Protein AF-A0A930YB26-F1 (afdb_monomer)

InterPro domains:
  IPR007313 FxsA cytoplasmic membrane protein [NF008528] (13-119)
  IPR007313 FxsA cytoplasmic membrane protein [PF04186] (13-119)
  IPR007313 FxsA cytoplasmic membrane protein [PTHR35335] (10-129)

Mean predicted aligned error: 15.1 Å

Organism: NCBI:txid2784339

Structure (mmCIF, N/CA/C/O backbone):
data_AF-A0A930YB26-F1
#
_entry.id   AF-A0A930YB26-F1
#
loop_
_atom_site.group_PDB
_atom_site.id
_atom_site.type_symbol
_atom_site.label_atom_id
_atom_site.label_alt_id
_atom_site.label_comp_id
_atom_site.label_asym_id
_atom_site.label_entity_id
_atom_site.label_seq_id
_atom_site.pdbx_PDB_ins_code
_atom_site.Cartn_x
_atom_site.Cartn_y
_atom_site.Cartn_z
_atom_site.occupancy
_atom_site.B_iso_or_equiv
_atom_site.auth_seq_id
_atom_site.auth_comp_id
_atom_site.auth_asym_id
_atom_site.auth_atom_id
_atom_site.pdbx_PDB_model_num
ATOM 1 N N . MET A 1 1 ? -3.815 25.739 -16.061 1.00 52.41 1 MET A N 1
ATOM 2 C CA . MET A 1 1 ? -3.212 25.598 -14.710 1.00 52.41 1 MET A CA 1
ATOM 3 C C . MET A 1 1 ? -4.143 24.973 -13.651 1.00 52.41 1 MET A C 1
ATOM 5 O O . MET A 1 1 ? -3.649 24.678 -12.570 1.00 52.41 1 MET A O 1
ATOM 9 N N . SER A 1 2 ? -5.433 24.682 -13.914 1.00 61.16 2 SER A N 1
ATOM 10 C CA . SER A 1 2 ? -6.333 24.125 -12.876 1.00 61.16 2 SER A CA 1
ATOM 11 C C . SER A 1 2 ? -6.177 22.615 -12.626 1.00 61.16 2 SER A C 1
ATOM 13 O O . SER A 1 2 ? -6.268 22.177 -11.484 1.00 61.16 2 SER A O 1
ATOM 15 N N . ARG A 1 3 ? -5.820 21.816 -13.646 1.00 67.56 3 ARG A N 1
ATOM 16 C CA . ARG A 1 3 ? -5.706 20.346 -13.514 1.00 67.56 3 ARG A CA 1
ATOM 17 C C . ARG A 1 3 ? -4.700 19.898 -12.442 1.00 67.56 3 ARG A C 1
ATOM 19 O O . ARG A 1 3 ? -4.957 18.935 -11.736 1.00 67.56 3 ARG A O 1
ATOM 26 N N . ARG A 1 4 ? -3.581 20.619 -12.270 1.00 74.62 4 ARG A N 1
ATOM 27 C CA . ARG A 1 4 ? -2.579 20.321 -11.224 1.00 74.62 4 ARG A CA 1
ATOM 28 C C . ARG A 1 4 ? -3.061 20.694 -9.818 1.00 74.62 4 ARG A C 1
ATOM 30 O O . ARG A 1 4 ? -2.760 19.975 -8.873 1.00 74.62 4 ARG A O 1
ATOM 37 N N . ARG A 1 5 ? -3.835 21.778 -9.689 1.00 78.31 5 ARG A N 1
ATOM 38 C CA . ARG A 1 5 ? -4.415 22.217 -8.409 1.00 78.31 5 ARG A CA 1
ATOM 39 C C . ARG A 1 5 ? -5.483 21.243 -7.919 1.00 78.31 5 ARG A C 1
ATOM 41 O O . ARG A 1 5 ? -5.493 20.903 -6.744 1.00 78.31 5 ARG A O 1
ATOM 48 N N . HIS A 1 6 ? -6.321 20.738 -8.823 1.00 80.38 6 HIS A N 1
ATOM 49 C CA . HIS A 1 6 ? -7.327 19.735 -8.472 1.00 80.38 6 HIS A CA 1
ATOM 50 C C . HIS A 1 6 ? -6.692 18.410 -8.054 1.00 80.38 6 HIS A C 1
ATOM 52 O O . HIS A 1 6 ? -7.120 17.842 -7.063 1.00 80.38 6 HIS A O 1
ATOM 58 N N . VAL A 1 7 ? -5.628 17.957 -8.728 1.00 86.31 7 VAL A N 1
ATOM 59 C CA . VAL A 1 7 ? -4.906 16.742 -8.309 1.00 86.31 7 VAL A CA 1
ATOM 60 C C . VAL A 1 7 ? -4.324 16.893 -6.901 1.00 86.31 7 VAL A C 1
ATOM 62 O O . VAL A 1 7 ? -4.493 15.993 -6.089 1.00 86.31 7 VAL A O 1
ATOM 65 N N . GLY A 1 8 ? -3.697 18.031 -6.583 1.00 86.88 8 GLY A N 1
ATOM 66 C CA . GLY A 1 8 ? -3.186 18.283 -5.229 1.00 86.88 8 GLY A CA 1
ATOM 67 C C . GLY A 1 8 ? -4.289 18.285 -4.166 1.00 86.88 8 GLY A C 1
ATOM 68 O O . GLY A 1 8 ? -4.137 17.649 -3.129 1.00 86.88 8 GLY A O 1
ATOM 69 N N . LEU A 1 9 ? -5.424 18.931 -4.452 1.00 89.31 9 LEU A N 1
ATOM 70 C CA . LEU A 1 9 ? -6.587 18.939 -3.558 1.00 89.31 9 LEU A CA 1
ATOM 71 C C . LEU A 1 9 ? -7.196 17.546 -3.372 1.00 89.31 9 LEU A C 1
ATOM 73 O O . LEU A 1 9 ? -7.554 17.190 -2.257 1.00 89.31 9 LEU A O 1
ATOM 77 N N . ILE A 1 10 ? -7.279 16.746 -4.437 1.00 89.06 10 ILE A N 1
ATOM 78 C CA . ILE A 1 10 ? -7.776 15.367 -4.371 1.00 89.06 10 ILE A CA 1
ATOM 79 C C . ILE A 1 10 ? -6.858 14.508 -3.498 1.00 89.06 10 ILE A C 1
ATOM 81 O O . ILE A 1 10 ? -7.350 13.776 -2.648 1.00 89.06 10 ILE A O 1
ATOM 85 N N . LEU A 1 11 ? -5.536 14.612 -3.670 1.00 87.12 11 LEU A N 1
ATOM 86 C CA . LEU A 1 11 ? -4.576 13.869 -2.847 1.00 87.12 11 LEU A CA 1
ATOM 87 C C . LEU A 1 11 ? -4.651 14.282 -1.372 1.00 87.12 11 LEU A C 1
ATOM 89 O O . LEU A 1 11 ? -4.653 13.416 -0.503 1.00 87.12 11 LEU A O 1
ATOM 93 N N . ALA A 1 12 ? -4.762 15.583 -1.090 1.00 88.06 12 ALA A N 1
ATOM 94 C CA . ALA A 1 12 ? -4.926 16.087 0.271 1.00 88.06 12 ALA A CA 1
ATOM 95 C C . ALA A 1 12 ? -6.239 15.605 0.908 1.00 88.06 12 ALA A C 1
ATOM 97 O O . ALA A 1 12 ? -6.246 15.181 2.060 1.00 88.06 12 ALA A O 1
ATOM 98 N N . LEU A 1 13 ? -7.338 15.615 0.147 1.00 91.56 13 LEU A N 1
ATOM 99 C CA . LEU A 1 13 ? -8.622 15.093 0.605 1.00 91.56 13 LEU A CA 1
ATOM 100 C C . LEU A 1 13 ? -8.531 13.595 0.907 1.00 91.56 13 LEU A C 1
ATOM 102 O O . LEU A 1 13 ? -8.968 13.169 1.969 1.00 91.56 13 LEU A O 1
ATOM 106 N N . LEU A 1 14 ? -7.931 12.809 0.009 1.00 87.00 14 LEU A N 1
ATOM 107 C CA . LEU A 1 14 ? -7.752 11.370 0.201 1.00 87.00 14 LEU A CA 1
ATOM 108 C C . LEU A 1 14 ? -6.927 11.080 1.462 1.00 87.00 14 LEU A C 1
ATOM 110 O O . LEU A 1 14 ? -7.312 10.229 2.252 1.00 87.00 14 LEU A O 1
ATOM 114 N N . PHE A 1 15 ? -5.845 11.830 1.683 1.00 86.88 15 PHE A N 1
ATOM 115 C CA . PHE A 1 15 ? -4.985 11.686 2.858 1.00 86.88 15 PHE A CA 1
ATOM 116 C C . PHE A 1 15 ? -5.719 11.933 4.184 1.00 86.88 15 PHE A C 1
ATOM 118 O O . PHE A 1 15 ? -5.365 11.330 5.189 1.00 86.88 15 PHE A O 1
ATOM 125 N N . VAL A 1 16 ? -6.744 12.791 4.198 1.00 90.38 16 VAL A N 1
ATOM 126 C CA . VAL A 1 16 ? -7.553 13.064 5.398 1.00 90.38 16 VAL A CA 1
ATOM 127 C C . VAL A 1 16 ? -8.719 12.083 5.529 1.00 90.38 16 VAL A C 1
ATOM 129 O O . VAL A 1 16 ? -8.966 11.551 6.608 1.00 90.38 16 VAL A O 1
ATOM 132 N N . VAL A 1 17 ? -9.444 11.830 4.440 1.00 90.75 17 VAL A N 1
ATOM 133 C CA . VAL A 1 17 ? -10.656 10.996 4.448 1.00 90.75 17 VAL A CA 1
ATOM 134 C C . VAL A 1 17 ? -10.326 9.528 4.700 1.00 90.75 17 VAL A C 1
ATOM 136 O O . VAL A 1 17 ? -11.041 8.871 5.450 1.00 90.75 17 VAL A O 1
ATOM 139 N N . LEU A 1 18 ? -9.247 9.015 4.109 1.00 87.50 18 LEU A N 1
ATOM 140 C CA . LEU A 1 18 ? -8.860 7.612 4.238 1.00 87.50 18 LEU A CA 1
ATOM 141 C C . LEU A 1 18 ? -8.638 7.184 5.707 1.00 87.50 18 LEU A C 1
ATOM 143 O O . LEU A 1 18 ? -9.335 6.270 6.144 1.00 87.50 18 LEU A O 1
ATOM 147 N N . PRO A 1 19 ? -7.789 7.852 6.518 1.00 87.12 19 PRO A N 1
ATOM 148 C CA . PRO A 1 19 ? -7.619 7.483 7.925 1.00 87.12 19 PRO A CA 1
ATOM 149 C C . PRO A 1 19 ? -8.880 7.713 8.769 1.00 87.12 19 PRO A C 1
ATOM 151 O O . PRO A 1 19 ? -9.115 6.967 9.715 1.00 87.12 19 PRO A O 1
ATOM 154 N N . LEU A 1 20 ? -9.722 8.701 8.437 1.00 91.12 20 LEU A N 1
ATOM 155 C CA . LEU A 1 20 ? -11.007 8.902 9.122 1.00 91.12 20 LEU A CA 1
ATOM 156 C C . LEU A 1 20 ? -11.944 7.704 8.932 1.00 91.12 20 LEU A C 1
ATOM 158 O O . LEU A 1 20 ? -12.550 7.235 9.896 1.00 91.12 20 LEU A O 1
ATOM 162 N N . VAL A 1 21 ? -12.048 7.204 7.698 1.00 90.88 21 VAL A N 1
ATOM 163 C CA . VAL A 1 21 ? -12.834 6.004 7.383 1.00 90.88 21 VAL A CA 1
ATOM 164 C C . VAL A 1 21 ? -12.252 4.783 8.094 1.00 90.88 21 VAL A C 1
ATOM 166 O O . VAL A 1 21 ? -13.007 4.007 8.674 1.00 90.88 21 VAL A O 1
ATOM 169 N N . GLU A 1 22 ? -10.928 4.646 8.115 1.00 89.19 22 GLU A N 1
ATOM 170 C CA . GLU A 1 22 ? -10.234 3.544 8.788 1.00 89.19 22 GLU A CA 1
ATOM 171 C C . GLU A 1 22 ? -10.565 3.497 10.287 1.00 89.19 22 GLU A C 1
ATOM 173 O O . GLU A 1 22 ? -11.031 2.480 10.804 1.00 89.19 22 GLU A O 1
ATOM 178 N N . VAL A 1 23 ? -10.422 4.632 10.981 1.00 90.12 23 VAL A N 1
ATOM 179 C CA . VAL A 1 23 ? -10.749 4.747 12.409 1.00 90.12 23 VAL A CA 1
ATOM 180 C C . VAL A 1 23 ? -12.228 4.456 12.655 1.00 90.12 23 VAL A C 1
ATOM 182 O O . VAL A 1 23 ? -12.557 3.743 13.601 1.00 90.12 23 VAL A O 1
ATOM 185 N N . TYR A 1 24 ? -13.124 4.957 11.800 1.00 90.75 24 TYR A N 1
ATOM 186 C CA . TYR A 1 24 ? -14.552 4.672 11.911 1.00 90.75 24 TYR A CA 1
ATOM 187 C C . TYR A 1 24 ? -14.840 3.165 11.833 1.00 90.75 24 TYR A C 1
ATOM 189 O O . TYR A 1 24 ? -15.543 2.636 12.694 1.00 90.75 24 TYR A O 1
ATOM 197 N N . VAL A 1 25 ? -14.263 2.461 10.855 1.00 84.62 25 VAL A N 1
ATOM 198 C CA . VAL A 1 25 ? -14.445 1.009 10.691 1.00 84.62 25 VAL A CA 1
ATOM 199 C C . VAL A 1 25 ? -13.860 0.241 11.875 1.00 84.62 25 VAL A C 1
ATOM 201 O O . VAL A 1 25 ? -14.539 -0.629 12.418 1.00 84.62 25 VAL A O 1
ATOM 204 N N . ILE A 1 26 ? -12.654 0.589 12.334 1.00 85.81 26 ILE A N 1
ATOM 205 C CA . ILE A 1 26 ? -12.027 -0.046 13.505 1.00 85.81 26 ILE A CA 1
ATOM 206 C C . ILE A 1 26 ? -12.912 0.110 14.744 1.00 85.81 26 ILE A C 1
ATOM 208 O O . ILE A 1 26 ? -13.107 -0.855 15.482 1.00 85.81 26 ILE A O 1
ATOM 212 N N . VAL A 1 27 ? -13.484 1.298 14.965 1.00 88.75 27 VAL A N 1
ATOM 213 C CA . VAL A 1 27 ? -14.407 1.533 16.081 1.00 88.75 27 VAL A CA 1
ATOM 214 C C . VAL A 1 27 ? -15.663 0.678 15.932 1.00 88.75 27 VAL A C 1
ATOM 216 O O . VAL A 1 27 ? -16.038 0.015 16.894 1.00 88.75 27 VAL A O 1
ATOM 219 N N . GLN A 1 28 ? -16.285 0.638 14.749 1.00 85.31 28 GLN A N 1
ATOM 220 C CA . GLN A 1 28 ? -17.482 -0.180 14.506 1.00 85.31 28 GLN A CA 1
ATOM 221 C C . GLN A 1 28 ? -17.222 -1.667 14.771 1.00 85.31 28 GLN A C 1
ATOM 223 O O . GLN A 1 28 ? -17.971 -2.302 15.510 1.00 85.31 28 GLN A O 1
ATOM 228 N N . VAL A 1 29 ? -16.126 -2.212 14.244 1.00 76.25 29 VAL A N 1
ATOM 229 C CA . VAL A 1 29 ? -15.720 -3.602 14.496 1.00 76.25 29 VAL A CA 1
ATOM 230 C C . VAL A 1 29 ? -15.445 -3.812 15.989 1.00 76.25 29 VAL A C 1
ATOM 232 O O . VAL A 1 29 ? -15.971 -4.748 16.589 1.00 76.25 29 VAL A O 1
ATOM 235 N N . GLY A 1 30 ? -14.724 -2.886 16.625 1.00 79.06 30 GLY A N 1
ATOM 236 C CA . GLY A 1 30 ? -14.448 -2.896 18.060 1.00 79.06 30 GLY A CA 1
ATOM 237 C C . GLY A 1 30 ? -15.694 -2.912 18.942 1.00 79.06 30 GLY A C 1
ATOM 238 O O . GLY A 1 30 ? -15.668 -3.550 19.992 1.00 79.06 30 GLY A O 1
ATOM 239 N N . GLN A 1 31 ? -16.788 -2.272 18.520 1.00 84.44 31 GLN A N 1
ATOM 240 C CA . GLN A 1 31 ? -18.069 -2.327 19.232 1.00 84.44 31 GLN A CA 1
ATOM 241 C C . GLN A 1 31 ? -18.783 -3.678 19.071 1.00 84.44 31 GLN A C 1
ATOM 243 O O . GLN A 1 31 ? -19.494 -4.092 19.982 1.00 84.44 31 GLN A O 1
ATOM 248 N N . VAL A 1 32 ? -18.595 -4.377 17.945 1.00 77.19 32 VAL A N 1
ATOM 249 C CA . VAL A 1 32 ? -19.267 -5.659 17.664 1.00 77.19 32 VAL A CA 1
ATOM 250 C C . VAL A 1 32 ? -18.549 -6.841 18.318 1.00 77.19 32 VAL A C 1
ATOM 252 O O . VAL A 1 32 ? -19.197 -7.688 18.927 1.00 77.19 32 VAL A O 1
ATOM 255 N N . ILE A 1 33 ? -17.220 -6.916 18.194 1.00 79.38 33 ILE A N 1
ATOM 256 C CA . ILE A 1 33 ? -16.422 -8.071 18.653 1.00 79.38 33 ILE A CA 1
ATOM 257 C C . ILE A 1 33 ? -15.518 -7.766 19.855 1.00 79.38 33 ILE A C 1
ATOM 259 O O . ILE A 1 33 ? -14.932 -8.679 20.435 1.00 79.38 33 ILE A O 1
ATOM 263 N N . GLY A 1 34 ? -15.395 -6.499 20.254 1.00 81.38 34 GLY A N 1
ATOM 264 C CA . GLY A 1 34 ? -14.521 -6.056 21.339 1.00 81.38 34 GLY A CA 1
ATOM 265 C C . GLY A 1 34 ? -13.130 -5.613 20.870 1.00 81.38 34 GLY A C 1
ATOM 266 O O . GLY A 1 34 ? -12.592 -6.068 19.854 1.00 81.38 34 GLY A O 1
ATOM 267 N N . ALA A 1 35 ? -12.515 -4.718 21.648 1.00 86.94 35 ALA A N 1
ATOM 268 C CA . ALA A 1 35 ? -11.235 -4.096 21.303 1.00 86.94 35 ALA A CA 1
ATOM 269 C C . ALA A 1 35 ? -10.081 -5.110 21.192 1.00 86.94 35 ALA A C 1
ATOM 271 O O . ALA A 1 35 ? -9.304 -5.053 20.244 1.00 86.94 35 ALA A O 1
ATOM 272 N N . PHE A 1 36 ? -9.994 -6.072 22.117 1.00 89.25 36 PHE A N 1
ATOM 273 C CA . PHE A 1 36 ? -8.927 -7.081 22.123 1.00 89.25 36 PHE A CA 1
ATOM 274 C C . PHE A 1 36 ? -8.914 -7.933 20.842 1.00 89.25 36 PHE A C 1
ATOM 276 O O . PHE A 1 36 ? -7.874 -8.091 20.197 1.00 89.25 36 PHE A O 1
ATOM 283 N N . TRP A 1 37 ? -10.085 -8.434 20.436 1.00 80.31 37 TRP A N 1
ATOM 284 C CA . TRP A 1 37 ? -10.238 -9.219 19.212 1.00 80.31 37 TRP A CA 1
ATOM 285 C C . TRP A 1 37 ? -9.978 -8.391 17.956 1.00 80.31 37 TRP A C 1
ATOM 287 O O . TRP A 1 37 ? -9.328 -8.874 17.034 1.00 80.31 37 TRP A O 1
ATOM 297 N N . THR A 1 38 ? -10.398 -7.125 17.947 1.00 79.88 38 THR 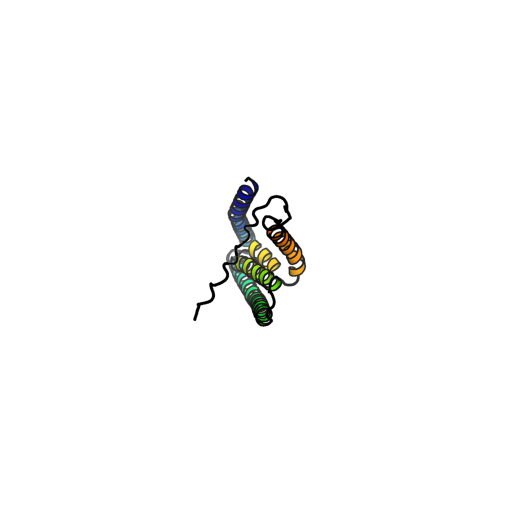A N 1
ATOM 298 C CA . THR A 1 38 ? -10.137 -6.197 16.835 1.00 79.88 38 THR A CA 1
ATOM 299 C C . THR A 1 38 ? -8.642 -5.954 16.640 1.00 79.88 38 THR A C 1
ATOM 301 O O . THR A 1 38 ? -8.147 -6.039 15.519 1.00 79.88 38 THR A O 1
ATOM 304 N N . ILE A 1 39 ? -7.901 -5.723 17.729 1.00 87.06 39 ILE A N 1
ATOM 305 C CA . ILE A 1 39 ? -6.442 -5.552 17.682 1.00 87.06 39 ILE A CA 1
ATOM 306 C C . ILE A 1 39 ? -5.769 -6.837 17.193 1.00 87.06 39 ILE A C 1
ATOM 308 O O . ILE A 1 39 ? -4.871 -6.783 16.358 1.00 87.06 39 ILE A O 1
ATOM 312 N N . THR A 1 40 ? -6.220 -7.999 17.671 1.00 85.06 40 THR A N 1
ATOM 313 C CA . THR A 1 40 ? -5.666 -9.289 17.240 1.00 85.06 40 THR A CA 1
ATOM 314 C C . THR A 1 40 ? -5.894 -9.518 15.745 1.00 85.06 40 THR A C 1
ATOM 316 O O . THR A 1 40 ? -4.966 -9.926 15.052 1.00 85.06 40 THR A O 1
ATOM 319 N N . LEU A 1 41 ? -7.086 -9.206 15.227 1.00 80.31 41 LEU A N 1
ATOM 320 C CA . LEU A 1 41 ? -7.380 -9.288 13.794 1.00 80.31 41 LEU A CA 1
ATOM 321 C C . LEU A 1 41 ? -6.490 -8.356 12.971 1.00 80.31 41 LEU A C 1
ATOM 323 O O . LEU A 1 41 ? -5.904 -8.819 12.000 1.00 80.31 41 LEU A O 1
ATOM 327 N N . LEU A 1 42 ? -6.325 -7.096 13.386 1.00 85.06 42 LEU A N 1
ATOM 328 C CA . LEU A 1 42 ? -5.433 -6.142 12.713 1.00 85.06 42 LEU A CA 1
ATOM 329 C C . LEU A 1 42 ? -3.990 -6.659 12.646 1.00 85.06 42 LEU A C 1
ATOM 331 O O . LEU A 1 42 ? -3.349 -6.577 11.601 1.00 85.06 42 LEU A O 1
ATOM 335 N N . VAL A 1 43 ? -3.481 -7.230 13.742 1.00 87.94 43 VAL A N 1
ATOM 336 C CA . VAL A 1 43 ? -2.129 -7.810 13.780 1.00 87.94 43 VAL A CA 1
ATOM 337 C C . VAL A 1 43 ? -2.021 -9.015 12.847 1.00 87.94 43 VAL A C 1
ATOM 339 O O . VAL A 1 43 ? -1.059 -9.113 12.086 1.00 87.94 43 VAL A O 1
ATOM 342 N N . VAL A 1 44 ? -2.990 -9.933 12.891 1.00 84.62 44 VAL A N 1
ATOM 343 C CA . VAL A 1 44 ? -3.003 -11.121 12.024 1.00 84.62 44 VAL A CA 1
ATOM 344 C C . VAL A 1 44 ? -3.057 -10.714 10.553 1.00 84.62 44 VAL A C 1
ATOM 346 O O . VAL A 1 44 ? -2.275 -11.236 9.758 1.00 84.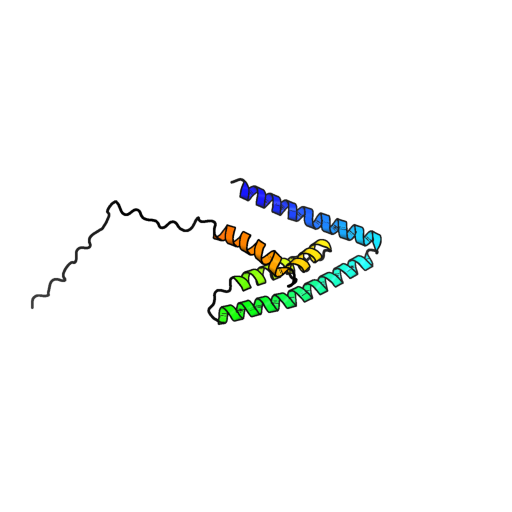62 44 VAL A O 1
ATOM 349 N N . ASP A 1 45 ? -3.919 -9.763 10.200 1.00 81.62 45 ASP A N 1
ATOM 350 C CA . ASP A 1 45 ? -4.071 -9.284 8.827 1.00 81.62 45 ASP A CA 1
ATOM 351 C C . ASP A 1 45 ? -2.803 -8.579 8.329 1.00 81.62 45 ASP A C 1
ATOM 353 O O . ASP A 1 45 ? -2.281 -8.920 7.271 1.00 81.62 45 ASP A O 1
ATOM 357 N N . SER A 1 46 ? -2.191 -7.728 9.160 1.00 84.44 46 SER A N 1
ATOM 358 C CA . SER A 1 46 ? -0.904 -7.085 8.847 1.00 84.44 46 SER A CA 1
ATOM 359 C C . SER A 1 46 ? 0.212 -8.103 8.594 1.00 84.44 46 SER A C 1
ATOM 361 O O . SER A 1 46 ? 1.021 -7.954 7.674 1.00 84.44 46 SER A O 1
ATOM 363 N N . VAL A 1 47 ? 0.273 -9.175 9.395 1.00 86.75 47 VAL A N 1
ATOM 364 C CA . VAL A 1 47 ? 1.253 -10.255 9.200 1.00 86.75 47 VAL A CA 1
ATOM 365 C C . VAL A 1 47 ? 0.987 -10.994 7.890 1.00 86.75 47 VAL A C 1
ATOM 367 O O . VAL A 1 47 ? 1.930 -11.254 7.135 1.00 86.75 47 VAL A O 1
ATOM 370 N N . LEU A 1 48 ? -0.275 -11.307 7.583 1.00 83.00 48 LEU A N 1
ATOM 371 C CA . LEU A 1 48 ? -0.655 -11.929 6.314 1.00 83.00 48 LEU A CA 1
ATOM 372 C C . LEU A 1 48 ? -0.298 -11.031 5.126 1.00 83.00 48 LEU A C 1
ATOM 374 O O . LEU A 1 48 ? 0.323 -11.502 4.168 1.00 83.00 48 LEU A O 1
ATOM 378 N N . GLY A 1 49 ? -0.595 -9.738 5.212 1.00 82.69 49 GLY A N 1
ATOM 379 C CA . GLY A 1 49 ? -0.239 -8.752 4.204 1.00 82.69 49 GLY A CA 1
ATOM 380 C C . GLY A 1 49 ? 1.264 -8.676 3.973 1.00 82.69 49 GLY A C 1
ATOM 381 O O . GLY A 1 49 ? 1.730 -8.840 2.841 1.00 82.69 49 GLY A O 1
ATOM 382 N N . ALA A 1 50 ? 2.052 -8.567 5.043 1.00 85.19 50 ALA A N 1
ATOM 383 C CA . ALA A 1 50 ? 3.510 -8.593 4.968 1.00 85.19 50 ALA A CA 1
ATOM 384 C C . ALA A 1 50 ? 4.043 -9.894 4.336 1.00 85.19 50 ALA A C 1
ATOM 386 O O . ALA A 1 50 ? 4.987 -9.866 3.539 1.00 85.19 50 ALA A O 1
ATOM 387 N N . MET A 1 51 ? 3.430 -11.048 4.633 1.00 86.19 51 MET A N 1
ATOM 388 C CA . MET A 1 51 ? 3.788 -12.324 4.006 1.00 86.19 51 MET A CA 1
ATOM 389 C C . MET A 1 51 ? 3.514 -12.330 2.498 1.00 86.19 51 MET A C 1
ATOM 391 O O . MET A 1 51 ? 4.349 -12.828 1.735 1.00 86.19 51 MET A O 1
ATOM 395 N N . ILE A 1 52 ? 2.378 -11.782 2.058 1.00 83.94 52 ILE A N 1
ATOM 396 C CA . ILE A 1 52 ? 2.026 -11.672 0.637 1.00 83.94 52 ILE A CA 1
ATOM 397 C C . ILE A 1 52 ? 3.018 -10.743 -0.074 1.00 83.94 52 ILE A C 1
ATOM 399 O O . ILE A 1 52 ? 3.608 -11.133 -1.085 1.00 83.94 52 ILE A O 1
ATOM 403 N N . VAL A 1 53 ? 3.279 -9.561 0.487 1.00 86.12 53 VAL A N 1
ATOM 404 C CA . VAL A 1 53 ? 4.222 -8.571 -0.061 1.00 86.12 53 VAL A CA 1
ATOM 405 C C . VAL A 1 53 ? 5.623 -9.153 -0.174 1.00 86.12 53 VAL A C 1
ATOM 407 O O . VAL A 1 53 ? 6.273 -9.009 -1.206 1.00 86.12 53 VAL A O 1
ATOM 410 N N . ARG A 1 54 ? 6.086 -9.888 0.840 1.00 87.50 54 ARG A N 1
ATOM 411 C CA . ARG A 1 54 ? 7.389 -10.559 0.806 1.00 87.50 54 ARG A CA 1
ATOM 412 C C . ARG A 1 54 ? 7.475 -11.596 -0.317 1.00 87.50 54 ARG A C 1
ATOM 414 O O . ARG A 1 54 ? 8.525 -11.727 -0.945 1.00 87.50 54 ARG A O 1
ATOM 421 N N . ARG A 1 55 ? 6.391 -12.330 -0.591 1.00 87.00 55 ARG A N 1
ATOM 422 C CA . ARG A 1 55 ? 6.338 -13.324 -1.677 1.00 87.00 55 ARG A CA 1
ATOM 423 C C . ARG A 1 55 ? 6.314 -12.660 -3.053 1.00 87.00 55 ARG A C 1
ATOM 425 O O . ARG A 1 55 ? 7.156 -12.991 -3.887 1.00 87.00 55 ARG A O 1
ATOM 432 N N . GLU A 1 56 ? 5.386 -11.737 -3.291 1.00 85.25 56 GLU A N 1
ATOM 433 C CA . GLU A 1 56 ? 5.230 -11.088 -4.600 1.00 85.25 56 GLU A CA 1
ATOM 434 C C . GLU A 1 56 ? 6.355 -10.089 -4.891 1.00 85.25 56 GLU A C 1
ATOM 436 O O . GLU A 1 56 ? 6.818 -9.992 -6.026 1.00 85.25 56 GLU A O 1
ATOM 441 N N . GLY A 1 57 ? 6.881 -9.422 -3.864 1.00 85.69 57 GLY A N 1
ATOM 442 C CA . GLY A 1 57 ? 8.026 -8.519 -3.980 1.00 85.69 57 GLY A CA 1
ATOM 443 C C . GLY A 1 57 ? 9.284 -9.264 -4.393 1.00 85.69 57 GLY A C 1
ATOM 444 O O . GLY A 1 57 ? 9.970 -8.850 -5.324 1.00 85.69 57 GLY A O 1
ATOM 445 N N . ALA A 1 58 ? 9.538 -10.429 -3.790 1.00 88.62 58 ALA A N 1
ATOM 446 C CA . ALA A 1 58 ? 10.664 -11.268 -4.183 1.00 88.62 58 ALA A CA 1
ATOM 447 C C . ALA A 1 58 ? 10.532 -11.809 -5.618 1.00 88.62 58 ALA A C 1
ATOM 449 O O . ALA A 1 58 ? 11.547 -11.969 -6.295 1.00 88.62 58 ALA A O 1
ATOM 450 N N . ARG A 1 59 ? 9.310 -12.098 -6.093 1.00 87.81 59 ARG A N 1
ATOM 451 C CA . ARG A 1 59 ? 9.073 -12.508 -7.490 1.00 87.81 59 ARG A CA 1
ATOM 452 C C . ARG A 1 59 ? 9.293 -11.355 -8.465 1.00 87.81 59 ARG A C 1
ATOM 454 O O . ARG A 1 59 ? 10.011 -11.540 -9.441 1.00 87.81 59 ARG A O 1
ATOM 461 N N . ALA A 1 60 ? 8.722 -10.181 -8.187 1.00 86.69 60 ALA A N 1
ATOM 462 C CA . ALA A 1 60 ? 8.888 -8.992 -9.021 1.00 86.69 60 ALA A CA 1
ATOM 463 C C . ALA A 1 60 ? 10.364 -8.578 -9.117 1.00 86.69 60 ALA A C 1
ATOM 465 O O . ALA A 1 60 ? 10.860 -8.298 -10.205 1.00 86.69 60 ALA A O 1
ATOM 466 N N . TRP A 1 61 ? 11.087 -8.631 -7.995 1.00 87.50 61 TRP A N 1
ATOM 467 C CA . TRP A 1 61 ? 12.521 -8.357 -7.956 1.00 87.50 61 TRP A CA 1
ATOM 468 C C . TRP A 1 61 ? 13.330 -9.343 -8.803 1.00 87.50 61 TRP A C 1
ATOM 470 O O . TRP A 1 61 ? 14.170 -8.932 -9.599 1.00 87.50 61 TRP A O 1
ATOM 480 N N . ARG A 1 62 ? 13.054 -10.649 -8.680 1.00 90.88 62 ARG A N 1
ATOM 481 C CA . ARG A 1 62 ? 13.722 -11.678 -9.492 1.00 90.88 62 ARG A CA 1
ATOM 482 C C . ARG A 1 62 ? 13.473 -11.481 -10.986 1.00 90.88 62 ARG A C 1
ATOM 484 O O . ARG A 1 62 ? 14.434 -11.483 -11.745 1.00 90.88 62 ARG A O 1
ATOM 491 N N . ALA A 1 63 ? 12.225 -11.238 -11.386 1.00 87.00 63 ALA A N 1
ATOM 492 C CA . ALA A 1 63 ? 11.871 -10.994 -12.785 1.00 87.00 63 ALA A CA 1
ATOM 493 C C . ALA A 1 63 ? 12.565 -9.744 -13.355 1.00 87.00 63 ALA A C 1
ATOM 495 O O . ALA A 1 63 ? 13.035 -9.754 -14.494 1.00 87.00 63 ALA A O 1
ATOM 496 N N . LEU A 1 64 ? 12.677 -8.681 -12.550 1.00 88.94 64 LEU A N 1
ATOM 497 C CA . LEU A 1 64 ? 13.405 -7.467 -12.915 1.00 88.94 64 LEU A CA 1
ATOM 498 C C . LEU A 1 64 ? 14.892 -7.756 -13.164 1.00 88.94 64 LEU A C 1
ATOM 500 O O . LEU A 1 64 ? 15.417 -7.379 -14.211 1.00 88.94 64 LEU A O 1
ATOM 504 N N . VAL A 1 65 ? 15.556 -8.446 -12.229 1.00 90.12 65 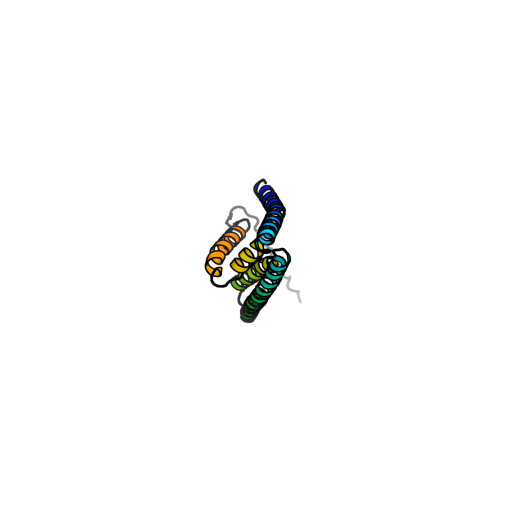VAL A N 1
ATOM 505 C CA . VAL A 1 65 ? 16.979 -8.813 -12.348 1.00 90.12 65 VAL A CA 1
ATOM 506 C C . VAL A 1 65 ? 17.216 -9.709 -13.564 1.00 90.12 65 VAL A C 1
ATOM 508 O O . VAL A 1 65 ? 18.136 -9.456 -14.336 1.00 90.12 65 VAL A O 1
ATOM 511 N N . GLU A 1 66 ? 16.365 -10.712 -13.778 1.00 91.62 66 GLU A N 1
ATOM 512 C CA . GLU A 1 66 ? 16.464 -11.635 -14.913 1.00 91.62 66 GLU A CA 1
ATOM 513 C C . GLU A 1 66 ? 16.322 -10.897 -16.255 1.00 91.62 66 GLU A C 1
ATOM 515 O O . GLU A 1 66 ? 17.142 -11.068 -17.159 1.00 91.62 66 GLU A O 1
ATOM 520 N N . THR A 1 67 ? 15.354 -9.986 -16.362 1.00 88.62 67 THR A N 1
ATOM 521 C CA . THR A 1 67 ? 15.120 -9.201 -17.585 1.00 88.62 67 THR A CA 1
ATOM 522 C C . THR A 1 6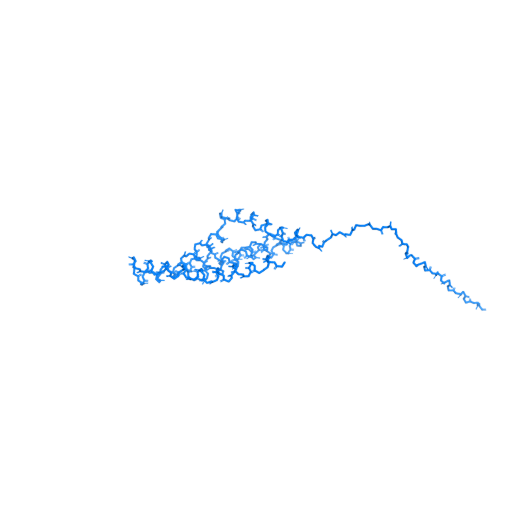7 ? 16.270 -8.235 -17.884 1.00 88.62 67 THR A C 1
ATOM 524 O O . THR A 1 67 ? 16.686 -8.119 -19.039 1.00 88.62 67 THR A O 1
ATOM 527 N N . LEU A 1 68 ? 16.832 -7.602 -16.847 1.00 90.44 68 LEU A N 1
ATOM 528 C CA . LEU A 1 68 ? 18.018 -6.750 -16.963 1.00 90.44 68 LEU A CA 1
ATOM 529 C C . LEU A 1 68 ? 19.262 -7.551 -17.362 1.00 90.44 68 LEU A C 1
ATOM 531 O O . LEU A 1 68 ? 20.007 -7.121 -18.240 1.00 90.44 68 LEU A O 1
ATOM 535 N N . SER A 1 69 ? 19.463 -8.733 -16.770 1.00 90.25 69 SER A N 1
ATOM 536 C CA . SER A 1 69 ? 20.584 -9.620 -17.108 1.00 90.25 69 SER A CA 1
ATOM 537 C C . SER A 1 69 ? 20.518 -10.131 -18.551 1.00 90.25 69 SER A C 1
ATOM 539 O O . SER A 1 69 ? 21.548 -10.352 -19.179 1.00 90.25 69 SER A O 1
ATOM 541 N N . ALA A 1 70 ? 19.309 -10.232 -19.112 1.00 91.00 70 ALA A N 1
ATOM 542 C CA . ALA A 1 70 ? 19.073 -10.568 -20.512 1.00 91.00 70 ALA A CA 1
ATOM 543 C C . ALA A 1 70 ? 19.239 -9.374 -21.478 1.00 91.00 70 ALA A C 1
ATOM 545 O O . ALA A 1 70 ? 18.923 -9.507 -22.660 1.00 91.00 70 ALA A O 1
ATOM 546 N N . GLY A 1 71 ? 19.663 -8.197 -20.996 1.00 88.31 71 GLY A N 1
ATOM 547 C CA . GLY A 1 71 ? 19.849 -6.993 -21.814 1.00 88.31 71 GLY A CA 1
ATOM 548 C C . GLY A 1 71 ? 18.548 -6.392 -22.362 1.00 88.31 71 GLY A C 1
ATOM 549 O O . GLY A 1 71 ? 18.581 -5.618 -23.318 1.00 88.31 71 GLY A O 1
ATOM 550 N N . ARG A 1 72 ? 17.389 -6.753 -21.794 1.00 88.69 72 ARG A N 1
ATOM 551 C CA . ARG A 1 72 ? 16.068 -6.273 -22.226 1.00 88.69 72 ARG A CA 1
ATOM 552 C C . ARG A 1 72 ? 15.579 -5.138 -21.328 1.00 88.69 72 ARG A C 1
ATOM 554 O O . ARG A 1 72 ? 15.889 -5.089 -20.144 1.00 88.69 72 ARG A O 1
ATOM 561 N N . LEU A 1 73 ? 14.779 -4.230 -21.892 1.00 86.75 73 LEU A N 1
ATOM 562 C CA . LEU A 1 73 ? 14.134 -3.145 -21.142 1.00 86.75 73 LEU A CA 1
ATOM 563 C C . LEU A 1 73 ? 12.976 -3.701 -20.284 1.00 86.75 73 LEU A C 1
ATOM 565 O O . LEU A 1 73 ? 11.978 -4.149 -20.855 1.00 86.75 73 LEU A O 1
ATOM 569 N N . PRO A 1 74 ? 13.051 -3.637 -18.940 1.00 85.81 74 PRO A N 1
ATOM 570 C CA . PRO A 1 74 ? 12.116 -4.314 -18.039 1.00 85.81 74 PRO A CA 1
ATOM 571 C C . PRO A 1 74 ? 10.872 -3.467 -17.717 1.00 85.81 74 PRO A C 1
ATOM 573 O O . PRO A 1 74 ? 10.526 -3.227 -16.560 1.00 85.81 74 PRO A O 1
ATOM 576 N N . ALA A 1 75 ? 10.202 -2.926 -18.737 1.00 84.50 75 ALA A N 1
ATOM 577 C CA . ALA A 1 75 ? 9.090 -1.994 -18.524 1.00 84.50 75 ALA A CA 1
ATOM 578 C C . ALA A 1 75 ? 7.911 -2.627 -17.754 1.00 84.50 75 ALA A C 1
ATOM 580 O O . ALA A 1 75 ? 7.236 -1.950 -16.977 1.00 84.50 75 ALA A O 1
ATOM 581 N N . ARG A 1 76 ? 7.667 -3.929 -17.954 1.00 79.81 76 ARG A N 1
ATOM 582 C CA . ARG A 1 76 ? 6.579 -4.669 -17.298 1.00 79.81 76 ARG A CA 1
ATOM 583 C C . ARG A 1 76 ? 6.922 -5.008 -15.854 1.00 79.81 76 ARG A C 1
ATOM 585 O O . ARG A 1 76 ? 6.074 -4.879 -14.980 1.00 79.81 76 ARG A O 1
ATOM 592 N N . GLU A 1 77 ? 8.162 -5.395 -15.612 1.00 85.38 77 GLU A N 1
ATOM 593 C CA . GLU A 1 77 ? 8.674 -5.809 -14.311 1.00 85.38 77 GLU A CA 1
ATOM 594 C C . GLU A 1 77 ? 8.787 -4.601 -13.375 1.00 85.38 77 GLU A C 1
ATOM 596 O O . GLU A 1 77 ? 8.502 -4.712 -12.186 1.00 85.38 77 GLU A O 1
ATOM 601 N N . LEU A 1 78 ? 9.106 -3.420 -13.918 1.00 85.69 78 LEU A N 1
ATOM 602 C CA . LEU A 1 78 ? 9.068 -2.155 -13.182 1.00 85.69 78 LEU A CA 1
ATOM 603 C C . LEU A 1 78 ? 7.646 -1.772 -12.750 1.00 85.69 78 LEU A C 1
ATOM 605 O O . LEU A 1 78 ? 7.450 -1.346 -11.613 1.00 85.69 78 LEU A O 1
ATOM 609 N N . ALA A 1 79 ? 6.647 -1.940 -13.624 1.00 81.75 79 ALA A N 1
ATOM 610 C CA . ALA A 1 79 ? 5.248 -1.695 -13.268 1.00 81.75 79 ALA A CA 1
ATOM 611 C C . ALA A 1 79 ? 4.765 -2.679 -12.190 1.00 81.75 79 ALA A C 1
ATOM 613 O O . ALA A 1 79 ? 4.147 -2.274 -11.206 1.00 81.75 79 ALA A O 1
ATOM 614 N N . ASP A 1 80 ? 5.108 -3.957 -12.343 1.00 78.69 80 ASP A N 1
ATOM 615 C CA . ASP A 1 80 ? 4.776 -5.007 -11.385 1.00 78.69 80 ASP A CA 1
ATOM 616 C C . ASP A 1 80 ? 5.466 -4.784 -10.028 1.00 78.69 80 ASP A C 1
ATOM 618 O O . ASP A 1 80 ? 4.840 -4.971 -8.985 1.00 78.69 80 ASP A O 1
ATOM 622 N N . GLY A 1 81 ? 6.729 -4.350 -10.020 1.00 83.62 81 GLY A N 1
ATOM 623 C CA . GLY A 1 81 ? 7.453 -3.967 -8.807 1.00 83.62 81 GLY A CA 1
ATOM 624 C C . GLY A 1 81 ? 6.854 -2.730 -8.138 1.00 83.62 81 GLY A C 1
ATOM 625 O O . GLY A 1 81 ? 6.664 -2.720 -6.923 1.00 83.62 81 GLY A O 1
ATOM 626 N N . GLY A 1 82 ? 6.475 -1.717 -8.923 1.00 84.12 82 GLY A N 1
ATOM 627 C CA . GLY A 1 82 ? 5.793 -0.520 -8.427 1.00 84.12 82 GLY A CA 1
ATOM 628 C C . GLY A 1 82 ? 4.448 -0.835 -7.768 1.00 84.12 82 GLY A C 1
ATOM 629 O O . GLY A 1 82 ? 4.169 -0.333 -6.682 1.00 84.12 82 GLY A O 1
ATOM 630 N N . LEU A 1 83 ? 3.644 -1.718 -8.369 1.00 81.50 83 LEU A N 1
ATOM 631 C CA . LEU A 1 83 ? 2.381 -2.181 -7.783 1.00 81.50 83 LEU A CA 1
ATOM 632 C C . LEU A 1 83 ? 2.592 -2.908 -6.453 1.00 81.50 83 LEU A C 1
ATOM 634 O O . LEU A 1 83 ? 1.842 -2.670 -5.510 1.00 81.50 83 LEU A O 1
ATOM 638 N N . VAL A 1 84 ? 3.625 -3.750 -6.350 1.00 84.00 84 VAL A N 1
ATOM 639 C CA . VAL A 1 84 ? 3.940 -4.440 -5.091 1.00 84.00 84 VAL A CA 1
ATOM 640 C C . VAL A 1 84 ? 4.429 -3.470 -4.019 1.00 84.00 84 VAL A C 1
ATOM 642 O O . VAL A 1 84 ? 4.062 -3.632 -2.861 1.00 84.00 84 VAL A O 1
ATOM 645 N N . LEU A 1 85 ? 5.212 -2.449 -4.374 1.00 83.00 85 LEU A N 1
ATOM 646 C CA . LEU A 1 85 ? 5.648 -1.432 -3.414 1.00 83.00 85 LEU A CA 1
ATOM 647 C C . LEU A 1 85 ? 4.473 -0.595 -2.903 1.00 83.00 85 LEU A C 1
ATOM 649 O O . LEU A 1 85 ? 4.341 -0.397 -1.698 1.00 83.00 85 LEU A O 1
ATOM 653 N N . ILE A 1 86 ? 3.605 -0.131 -3.805 1.00 82.62 86 ILE A N 1
ATOM 654 C CA . ILE A 1 86 ? 2.429 0.669 -3.438 1.00 82.62 86 ILE A CA 1
ATOM 655 C C . ILE A 1 86 ? 1.466 -0.176 -2.600 1.00 82.62 86 ILE A C 1
ATOM 657 O O . ILE A 1 86 ? 1.123 0.217 -1.488 1.00 82.62 86 ILE A O 1
ATOM 661 N N . GLY A 1 87 ? 1.087 -1.358 -3.096 1.00 78.75 87 GLY A N 1
ATOM 662 C CA . GLY A 1 87 ? 0.211 -2.287 -2.385 1.00 78.75 87 GLY A CA 1
ATOM 663 C C . GLY A 1 87 ? 0.803 -2.730 -1.050 1.00 78.75 87 GLY A C 1
ATOM 664 O O . GLY A 1 87 ? 0.099 -2.760 -0.049 1.00 78.75 87 GLY A O 1
ATOM 665 N N . GLY A 1 88 ? 2.111 -2.985 -0.997 1.00 80.44 88 GLY A N 1
ATOM 666 C CA . GLY A 1 88 ? 2.791 -3.365 0.233 1.00 80.44 88 GLY A CA 1
ATOM 667 C C . GLY A 1 88 ? 2.916 -2.249 1.259 1.00 80.44 88 GLY A C 1
ATOM 668 O O . GLY A 1 88 ? 2.807 -2.522 2.445 1.00 80.44 88 GLY A O 1
ATOM 669 N N . THR A 1 89 ? 3.070 -0.996 0.829 1.00 81.12 89 THR A N 1
ATOM 670 C CA . THR A 1 89 ? 3.031 0.159 1.742 1.00 81.12 89 THR A CA 1
ATOM 671 C C . THR A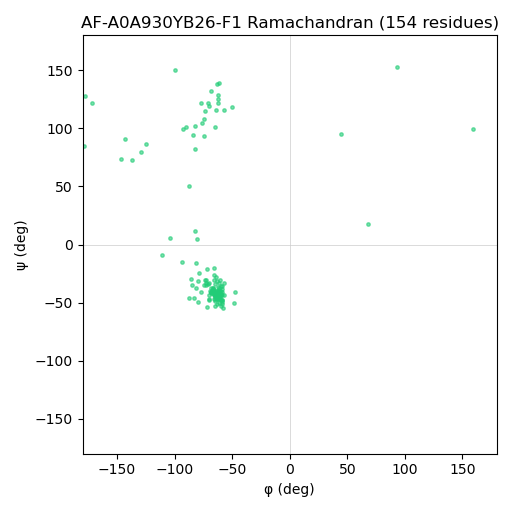 1 89 ? 1.632 0.334 2.341 1.00 81.12 89 THR A C 1
ATOM 673 O O . THR A 1 89 ? 1.512 0.635 3.526 1.00 81.12 89 THR A O 1
ATOM 676 N N . LEU A 1 90 ? 0.581 0.089 1.546 1.00 77.88 90 LEU A N 1
ATOM 677 C CA . LEU A 1 90 ? -0.806 0.076 2.022 1.00 77.88 90 LEU A CA 1
ATOM 678 C C . LEU A 1 90 ? -1.021 -1.051 3.051 1.00 77.88 90 LEU A C 1
ATOM 680 O O . LEU A 1 90 ? -1.426 -0.753 4.162 1.00 77.88 90 LEU A O 1
ATOM 684 N N . LEU A 1 91 ? -0.629 -2.293 2.737 1.00 74.38 91 LEU A N 1
ATOM 685 C CA . LEU A 1 91 ? -0.740 -3.476 3.622 1.00 74.38 91 LEU A CA 1
ATOM 686 C C . LEU A 1 91 ? 0.130 -3.430 4.890 1.00 74.38 91 LEU A C 1
ATOM 688 O O . LEU A 1 91 ? -0.071 -4.204 5.819 1.00 74.38 91 LEU A O 1
ATOM 692 N N . LEU A 1 92 ? 1.174 -2.600 4.907 1.00 72.19 92 LEU A N 1
ATOM 693 C CA . LEU A 1 92 ? 1.995 -2.375 6.102 1.00 72.19 92 LEU A CA 1
ATOM 694 C C . LEU A 1 92 ? 1.352 -1.365 7.055 1.00 72.19 92 LEU A C 1
ATOM 696 O O . LEU A 1 92 ? 1.783 -1.264 8.203 1.00 72.19 92 LEU A O 1
ATOM 700 N N . THR A 1 93 ? 0.369 -0.601 6.576 1.00 76.56 93 THR A N 1
ATOM 701 C CA . THR A 1 93 ? -0.390 0.343 7.389 1.00 76.56 93 THR A CA 1
ATOM 702 C C . THR A 1 93 ? -1.629 -0.393 7.906 1.00 76.56 93 THR A C 1
ATOM 704 O O . THR A 1 93 ? -2.581 -0.519 7.143 1.00 76.56 93 THR A O 1
ATOM 707 N N . PRO A 1 94 ? -1.634 -0.892 9.159 1.00 66.75 94 PRO A N 1
ATOM 708 C CA . PRO A 1 94 ? -2.717 -1.736 9.663 1.00 66.75 94 PRO A CA 1
ATOM 709 C C . PRO A 1 94 ? -4.062 -1.014 9.560 1.00 66.75 94 PRO A C 1
ATOM 711 O O . PRO A 1 94 ? -4.274 0.001 10.232 1.00 66.75 94 PRO A O 1
ATOM 714 N N . GLY A 1 95 ? -4.973 -1.545 8.749 1.00 70.44 95 GLY A N 1
ATOM 715 C CA . GLY A 1 95 ? -6.288 -0.960 8.535 1.00 70.44 95 GLY A CA 1
ATOM 716 C C . GLY A 1 95 ? -7.181 -1.878 7.713 1.00 70.44 95 GLY A C 1
ATOM 717 O O . GLY A 1 95 ? -6.858 -2.178 6.579 1.00 70.44 95 GLY A O 1
ATOM 718 N N . PHE A 1 96 ? -8.343 -2.272 8.238 1.00 73.62 96 PHE A N 1
ATOM 719 C CA . PHE A 1 96 ? -9.304 -3.146 7.551 1.00 73.62 96 PHE A CA 1
ATOM 720 C C . PHE A 1 96 ? -9.617 -2.748 6.097 1.00 73.62 96 PHE A C 1
ATOM 722 O O . PHE A 1 96 ? -9.757 -3.611 5.230 1.00 73.62 96 PHE A O 1
ATOM 729 N N . VAL A 1 97 ? -9.774 -1.452 5.816 1.00 73.06 97 VAL A N 1
ATOM 730 C CA . VAL A 1 97 ? -10.085 -0.960 4.467 1.00 73.06 97 VAL A CA 1
ATOM 731 C C . VAL A 1 97 ? -8.814 -0.927 3.627 1.00 73.06 97 VAL A C 1
ATOM 733 O O . VAL A 1 97 ? -8.791 -1.441 2.506 1.00 73.06 97 VAL A O 1
ATOM 736 N N . THR A 1 98 ? -7.749 -0.346 4.169 1.00 77.44 98 THR A N 1
ATOM 737 C CA . THR A 1 98 ? -6.459 -0.214 3.484 1.00 77.44 98 THR A CA 1
ATOM 738 C C . THR A 1 98 ? -5.825 -1.576 3.161 1.00 77.44 98 THR A C 1
ATOM 740 O O . THR A 1 98 ? -5.306 -1.750 2.057 1.00 77.44 98 THR A O 1
ATOM 743 N N . ASP A 1 99 ? -5.967 -2.564 4.041 1.00 74.81 99 ASP A N 1
ATOM 744 C CA . ASP A 1 99 ? -5.508 -3.946 3.886 1.00 74.81 99 ASP A CA 1
ATOM 745 C C . ASP A 1 99 ? -6.304 -4.677 2.800 1.00 74.81 99 ASP A C 1
ATOM 747 O O . ASP A 1 99 ? -5.712 -5.331 1.940 1.00 74.81 99 ASP A O 1
ATOM 751 N N . ALA A 1 100 ? -7.628 -4.484 2.725 1.00 70.06 100 ALA A N 1
ATOM 752 C CA . ALA A 1 100 ? -8.443 -5.035 1.639 1.00 70.06 100 ALA A CA 1
ATOM 753 C C . ALA A 1 100 ? -8.030 -4.471 0.265 1.00 70.06 100 ALA A C 1
ATOM 755 O O . ALA A 1 100 ? -7.866 -5.223 -0.702 1.00 70.06 100 ALA A O 1
ATOM 756 N N . PHE A 1 101 ? -7.815 -3.154 0.170 1.00 68.81 101 PHE A N 1
ATOM 757 C CA . PHE A 1 101 ? -7.337 -2.515 -1.061 1.00 68.81 101 PHE A CA 1
ATOM 758 C C . PHE A 1 101 ? -5.900 -2.920 -1.407 1.00 68.81 101 PHE A C 1
ATOM 760 O O . PHE A 1 101 ? -5.600 -3.198 -2.571 1.00 68.81 101 PHE A O 1
ATOM 767 N N . GLY A 1 102 ? -5.012 -2.985 -0.418 1.00 64.06 102 GLY A N 1
ATOM 768 C CA . GLY A 1 102 ? -3.630 -3.405 -0.602 1.00 64.06 102 GLY A CA 1
ATOM 769 C C . GLY A 1 102 ? -3.536 -4.870 -1.033 1.00 64.06 102 GLY A C 1
ATOM 770 O O . GLY A 1 102 ? -2.837 -5.177 -2.000 1.00 64.06 102 GLY A O 1
ATOM 771 N N . ALA A 1 103 ? -4.306 -5.771 -0.417 1.00 67.25 103 ALA A N 1
ATOM 772 C CA . ALA A 1 103 ? -4.405 -7.171 -0.827 1.00 67.25 103 ALA A CA 1
ATOM 773 C C . ALA A 1 103 ? -4.924 -7.286 -2.266 1.00 67.25 103 ALA A C 1
ATOM 775 O O . ALA A 1 103 ? -4.337 -8.004 -3.077 1.00 67.25 103 ALA A O 1
ATOM 776 N N . LEU A 1 104 ? -5.962 -6.522 -2.624 1.00 68.31 104 LEU A N 1
ATOM 777 C CA . LEU A 1 104 ? -6.499 -6.481 -3.985 1.00 68.31 104 LEU A CA 1
ATOM 778 C C . LEU A 1 104 ? -5.457 -6.019 -5.017 1.00 68.31 104 LEU A C 1
ATOM 780 O O . LEU A 1 104 ? -5.448 -6.524 -6.136 1.00 68.31 104 LEU A O 1
ATOM 784 N N . LEU A 1 105 ? -4.569 -5.090 -4.664 1.00 64.12 105 LEU A N 1
ATOM 785 C CA . LEU A 1 105 ? -3.493 -4.610 -5.542 1.00 64.12 105 LEU A CA 1
ATOM 786 C C . LEU A 1 105 ? -2.346 -5.619 -5.694 1.00 64.12 105 LEU A C 1
ATOM 788 O O . LEU A 1 105 ? -1.742 -5.706 -6.765 1.00 64.12 105 LEU A O 1
ATOM 792 N N . VAL A 1 106 ? -2.030 -6.369 -4.636 1.00 63.66 106 VAL A N 1
ATOM 7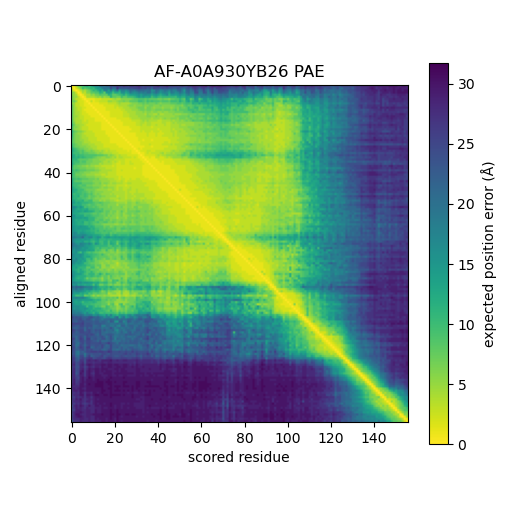93 C CA . VAL A 1 106 ? -0.894 -7.303 -4.627 1.00 63.66 106 VAL A CA 1
ATOM 794 C C . VAL A 1 106 ? -1.265 -8.678 -5.200 1.00 63.66 106 VAL A C 1
ATOM 796 O O . VAL A 1 106 ? -0.410 -9.340 -5.796 1.00 63.66 106 VAL A O 1
ATOM 799 N N . LEU A 1 107 ? -2.525 -9.112 -5.073 1.00 67.00 107 LEU A N 1
ATOM 800 C CA . LEU A 1 107 ? -2.964 -10.440 -5.502 1.00 67.00 107 LEU A CA 1
ATOM 801 C C . LEU A 1 107 ? -2.830 -10.662 -7.031 1.00 67.00 107 LEU A C 1
ATOM 803 O O . LEU A 1 107 ? -3.180 -9.807 -7.844 1.00 67.00 107 LEU A O 1
ATOM 807 N N . PRO A 1 108 ? -2.365 -11.849 -7.471 1.00 53.94 108 PRO A N 1
ATOM 808 C CA . PRO A 1 108 ? -2.100 -12.133 -8.884 1.00 53.94 108 PRO A CA 1
ATOM 809 C C . PRO A 1 108 ? -3.363 -12.282 -9.747 1.00 53.94 108 PRO A C 1
ATOM 811 O O . PRO A 1 108 ? -3.293 -12.113 -10.962 1.00 53.94 108 PRO A O 1
ATOM 814 N N . VAL A 1 109 ? -4.519 -12.567 -9.138 1.00 55.19 109 VAL A N 1
ATOM 815 C CA . VAL A 1 109 ? -5.804 -12.755 -9.841 1.00 55.19 109 VAL A CA 1
ATOM 816 C C . VAL A 1 109 ? -6.368 -11.423 -10.351 1.00 55.19 109 VAL A C 1
ATOM 818 O O . VAL A 1 109 ? -7.004 -11.364 -11.399 1.00 55.19 109 VAL A O 1
ATOM 821 N N . THR A 1 110 ? -6.085 -10.332 -9.645 1.00 55.28 110 THR A N 1
ATOM 822 C CA . THR A 1 110 ? -6.552 -8.971 -9.952 1.00 55.28 110 THR A CA 1
ATOM 823 C C . THR A 1 110 ? -5.551 -8.187 -10.803 1.00 55.28 110 THR A C 1
ATOM 825 O O . THR A 1 110 ? -5.928 -7.205 -11.448 1.00 55.28 110 THR A O 1
ATOM 828 N N . ARG A 1 111 ? -4.295 -8.656 -10.901 1.00 55.16 111 ARG A N 1
ATOM 829 C CA . ARG A 1 111 ? -3.241 -8.069 -11.746 1.00 55.16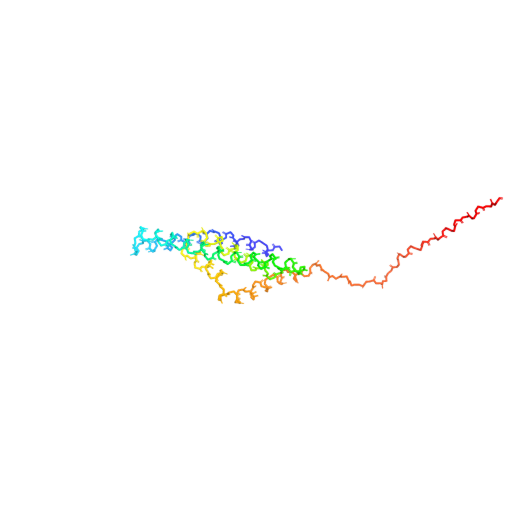 111 ARG A CA 1
ATOM 830 C C . ARG A 1 111 ? -3.663 -7.776 -13.189 1.00 55.16 111 ARG A C 1
ATOM 832 O O . ARG A 1 111 ? -3.421 -6.652 -13.608 1.00 55.16 111 ARG A O 1
ATOM 839 N N . PRO A 1 112 ? -4.270 -8.682 -13.983 1.00 56.66 112 PRO A N 1
ATOM 840 C CA . PRO A 1 112 ? -4.617 -8.364 -15.373 1.00 56.66 112 PRO A CA 1
ATOM 841 C C . PRO A 1 112 ? -5.640 -7.222 -15.498 1.00 56.66 112 PRO A C 1
ATOM 843 O O . PRO A 1 112 ? -5.548 -6.439 -16.442 1.00 56.66 112 PRO A O 1
ATOM 846 N N . LEU A 1 113 ? -6.543 -7.071 -14.521 1.00 57.44 113 LEU A N 1
ATOM 847 C CA . LEU A 1 113 ? -7.554 -6.009 -14.492 1.00 57.44 113 LEU A CA 1
ATOM 848 C C . LEU A 1 113 ? -6.920 -4.632 -14.228 1.00 57.44 113 LEU A C 1
ATOM 850 O O . LEU A 1 113 ? -7.170 -3.667 -14.949 1.00 57.44 113 LEU A O 1
ATOM 854 N N . PHE A 1 114 ? -6.031 -4.553 -13.234 1.00 53.88 114 PHE A N 1
ATOM 855 C CA . PHE A 1 114 ? -5.336 -3.311 -12.877 1.00 53.88 114 PHE A CA 1
ATOM 856 C C . PHE A 1 114 ? -4.171 -2.975 -13.817 1.00 53.88 114 PHE A C 1
ATOM 858 O O . PHE A 1 114 ? -3.832 -1.801 -13.982 1.00 53.88 114 PHE A O 1
ATOM 865 N N . ARG A 1 115 ? -3.587 -3.973 -14.494 1.00 55.94 115 ARG A N 1
ATOM 866 C CA . ARG A 1 115 ? -2.534 -3.773 -15.500 1.00 55.94 115 ARG A CA 1
ATOM 867 C C . ARG A 1 115 ? -3.050 -2.956 -16.681 1.00 55.94 115 ARG A C 1
ATOM 869 O O . ARG A 1 115 ? -2.328 -2.076 -17.135 1.00 55.94 115 ARG A O 1
ATOM 876 N N . GLY A 1 116 ? -4.285 -3.183 -17.137 1.00 57.94 116 GLY A N 1
ATOM 877 C CA . GLY A 1 116 ? -4.914 -2.376 -18.192 1.00 57.94 116 GLY A CA 1
ATOM 878 C C . GLY A 1 116 ? -5.021 -0.897 -17.806 1.00 57.94 116 GLY A C 1
ATOM 879 O O . GLY A 1 116 ? -4.483 -0.037 -18.501 1.00 57.94 116 GLY A O 1
ATOM 880 N N . ALA A 1 117 ? -5.597 -0.617 -16.634 1.00 58.44 117 ALA A N 1
ATOM 881 C CA . ALA A 1 117 ? -5.768 0.746 -16.127 1.00 58.44 117 ALA A CA 1
ATOM 882 C C . ALA A 1 117 ? -4.429 1.468 -15.877 1.00 58.44 117 ALA A C 1
ATOM 884 O O . ALA A 1 117 ? -4.267 2.633 -16.242 1.00 58.44 117 ALA A O 1
ATOM 885 N N . LEU A 1 118 ? -3.433 0.782 -15.303 1.00 55.06 118 LEU A N 1
ATOM 886 C CA . LEU A 1 118 ? -2.111 1.368 -15.071 1.00 55.06 118 LEU A CA 1
ATOM 887 C C . LEU A 1 118 ? -1.375 1.640 -16.391 1.00 55.06 118 LEU A C 1
ATOM 889 O O . LEU A 1 118 ? -0.759 2.695 -16.538 1.00 55.06 118 LEU A O 1
ATOM 893 N N . THR A 1 119 ? -1.471 0.728 -17.364 1.00 58.75 119 THR A N 1
ATOM 894 C CA . THR A 1 119 ? -0.839 0.904 -18.680 1.00 58.75 119 THR A CA 1
ATOM 895 C C . THR A 1 119 ? -1.482 2.055 -19.444 1.00 58.75 119 THR A C 1
ATOM 897 O O . THR A 1 119 ? -0.753 2.825 -20.052 1.00 58.75 119 THR A O 1
ATOM 900 N N . GLU A 1 120 ? -2.800 2.253 -19.363 1.00 59.50 120 GLU A N 1
ATOM 901 C CA . GLU A 1 120 ? -3.471 3.412 -19.968 1.00 59.50 120 GLU A CA 1
ATOM 902 C C . GLU A 1 120 ? -3.095 4.736 -19.300 1.00 59.50 120 GLU A C 1
ATOM 904 O O . GLU A 1 120 ? -2.849 5.719 -19.992 1.00 59.50 120 GLU A O 1
ATOM 909 N N . ILE A 1 121 ? -2.986 4.785 -17.970 1.00 58.69 121 ILE A N 1
ATOM 910 C CA . ILE A 1 121 ? -2.593 6.010 -17.257 1.00 58.69 121 ILE A CA 1
ATOM 911 C C . ILE A 1 121 ? -1.129 6.365 -17.553 1.00 58.69 121 ILE A C 1
ATOM 913 O O . ILE A 1 121 ? -0.801 7.534 -17.785 1.00 58.69 121 ILE A O 1
ATOM 917 N N . VAL A 1 122 ? -0.244 5.366 -17.575 1.00 61.06 122 VAL A N 1
ATOM 918 C CA . VAL A 1 122 ? 1.178 5.536 -17.899 1.00 61.06 122 VAL A CA 1
ATOM 919 C C . VAL A 1 122 ? 1.355 5.857 -19.383 1.00 61.06 122 VAL A C 1
ATOM 921 O O . VAL A 1 122 ? 2.072 6.801 -19.707 1.00 61.06 122 VAL A O 1
ATOM 924 N N . ALA A 1 123 ? 0.644 5.180 -20.287 1.00 59.31 123 ALA A N 1
ATOM 925 C CA . ALA A 1 123 ? 0.634 5.497 -21.711 1.00 59.31 123 ALA A CA 1
ATOM 926 C C . ALA A 1 123 ? 0.063 6.894 -21.964 1.00 59.31 123 ALA A C 1
ATOM 928 O O . ALA A 1 123 ? 0.667 7.643 -22.710 1.00 59.31 123 ALA A O 1
ATOM 929 N N . ALA A 1 124 ? -1.002 7.328 -21.290 1.00 57.31 124 ALA A N 1
ATOM 930 C CA . ALA A 1 124 ? -1.528 8.691 -21.412 1.00 57.31 124 ALA A CA 1
ATOM 931 C C . ALA A 1 124 ? -0.551 9.764 -20.879 1.00 57.31 124 ALA A C 1
ATOM 933 O O . ALA A 1 124 ? -0.568 10.918 -21.320 1.00 57.31 124 ALA A O 1
ATOM 934 N N . ARG A 1 125 ? 0.327 9.401 -19.934 1.00 53.53 125 ARG A N 1
ATOM 935 C CA . ARG A 1 125 ? 1.377 10.283 -19.396 1.00 53.53 125 ARG A CA 1
ATOM 936 C C . ARG A 1 125 ? 2.651 10.298 -20.239 1.00 53.53 125 ARG A C 1
ATOM 938 O O . ARG A 1 125 ? 3.253 11.361 -20.355 1.00 53.53 125 ARG A O 1
ATOM 945 N N . ILE A 1 126 ? 3.036 9.174 -20.841 1.00 56.94 126 ILE A N 1
ATOM 946 C CA . ILE A 1 126 ? 4.204 9.055 -21.730 1.00 56.94 126 ILE A CA 1
ATOM 947 C C . ILE A 1 126 ? 3.856 9.528 -23.150 1.00 56.94 126 ILE A C 1
ATOM 949 O O . ILE A 1 126 ? 4.644 10.220 -23.784 1.00 56.94 126 ILE A O 1
ATOM 953 N N . ALA A 1 127 ? 2.641 9.245 -23.619 1.00 53.62 127 ALA A N 1
ATOM 954 C CA . ALA A 1 127 ? 2.074 9.735 -24.873 1.00 53.62 127 ALA A CA 1
ATOM 955 C C . ALA A 1 127 ? 1.478 11.142 -24.752 1.00 53.62 127 ALA A C 1
ATOM 957 O O . ALA A 1 127 ? 0.820 11.590 -25.684 1.00 53.62 127 ALA A O 1
ATOM 958 N N . SER A 1 128 ? 1.718 11.869 -23.651 1.00 44.88 128 SER A N 1
ATOM 959 C CA . SER A 1 128 ? 1.629 13.331 -23.680 1.00 44.88 128 SER A CA 1
ATOM 960 C C . SER A 1 128 ? 2.733 13.833 -24.622 1.00 44.88 128 SER A C 1
ATOM 962 O O . SER A 1 128 ? 3.897 13.889 -24.217 1.00 44.88 128 SER A O 1
ATOM 964 N N . PRO A 1 129 ? 2.428 14.204 -25.880 1.00 47.47 129 PRO A N 1
ATOM 965 C CA . PRO A 1 129 ? 3.435 14.545 -26.864 1.00 47.47 129 PRO A CA 1
ATOM 966 C C . PRO A 1 129 ? 3.832 15.999 -26.612 1.00 47.47 129 PRO A C 1
ATOM 968 O O . PRO A 1 129 ? 3.335 16.925 -27.244 1.00 47.47 129 PRO A O 1
ATOM 971 N N . ARG A 1 130 ? 4.726 16.221 -25.645 1.00 48.81 130 ARG A N 1
ATOM 972 C CA . ARG A 1 130 ? 5.561 17.434 -25.623 1.00 48.81 130 ARG A CA 1
ATOM 973 C C . ARG A 1 130 ? 6.999 17.154 -26.063 1.00 48.81 130 ARG A C 1
ATOM 975 O O . ARG A 1 130 ? 7.824 18.055 -26.066 1.00 48.81 130 ARG A O 1
ATOM 982 N N . ALA A 1 131 ? 7.286 15.935 -26.512 1.00 56.09 131 ALA A N 1
ATOM 983 C CA . ALA A 1 131 ? 8.588 15.554 -27.037 1.00 56.09 131 ALA A CA 1
ATOM 984 C C . ALA A 1 131 ? 8.437 14.693 -28.300 1.00 56.09 131 ALA A C 1
ATOM 986 O O . ALA A 1 131 ? 8.644 13.488 -28.247 1.00 56.09 131 ALA A O 1
ATOM 987 N N . ARG A 1 132 ? 8.032 15.322 -29.417 1.00 49.34 132 ARG A N 1
ATOM 988 C CA . ARG A 1 132 ? 8.502 15.077 -30.804 1.00 49.34 132 ARG A CA 1
ATOM 989 C C . ARG A 1 132 ? 7.495 15.584 -31.840 1.00 49.34 132 ARG A C 1
ATOM 991 O O . ARG A 1 132 ? 6.556 14.896 -32.218 1.00 49.34 132 ARG A O 1
ATOM 998 N N . ARG A 1 133 ? 7.789 16.769 -32.371 1.00 40.84 133 ARG A N 1
ATOM 999 C CA . ARG A 1 133 ? 7.667 17.058 -33.804 1.00 40.84 133 ARG A CA 1
ATOM 1000 C C . ARG A 1 133 ? 9.031 17.570 -34.288 1.00 40.84 133 ARG A C 1
ATOM 1002 O O . ARG A 1 133 ? 9.261 18.771 -34.249 1.00 40.84 133 ARG A O 1
ATOM 1009 N N . PRO A 1 134 ? 9.971 16.697 -34.684 1.00 46.88 134 PRO A N 1
ATOM 1010 C CA . PRO A 1 134 ? 10.993 17.067 -35.645 1.00 46.88 134 PRO A CA 1
ATOM 1011 C C . PRO A 1 134 ? 10.359 16.871 -37.024 1.00 46.88 134 PRO A C 1
ATOM 1013 O O . PRO A 1 134 ? 10.262 15.754 -37.524 1.00 46.88 134 PRO A O 1
ATOM 1016 N N . GLY A 1 135 ? 9.803 17.946 -37.574 1.00 47.53 135 GLY A N 1
ATOM 1017 C CA . GLY A 1 135 ? 9.069 17.918 -38.832 1.00 47.53 135 GLY A CA 1
ATOM 1018 C C . GLY A 1 135 ? 9.337 19.180 -39.627 1.00 47.53 135 GLY A C 1
ATOM 1019 O O . GLY A 1 135 ? 8.640 20.166 -39.443 1.00 47.53 135 GLY A O 1
ATOM 1020 N N . SER A 1 136 ? 10.367 19.086 -40.469 1.00 57.31 136 SER A N 1
ATOM 102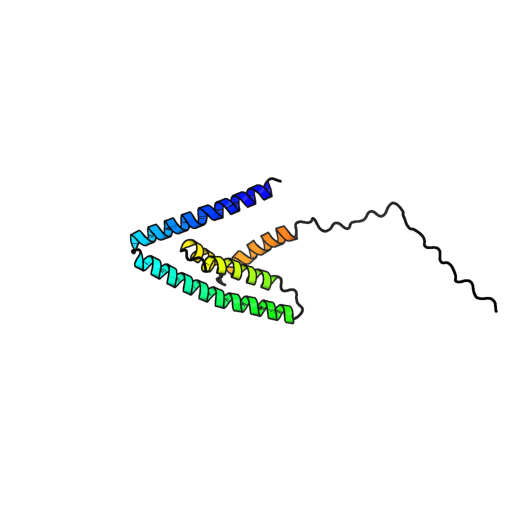1 C CA . SER A 1 136 ? 10.480 19.715 -41.788 1.00 57.31 136 SER A CA 1
ATOM 1022 C C . SER A 1 136 ? 10.055 21.179 -41.920 1.00 57.31 136 SER A C 1
ATOM 1024 O O . SER A 1 136 ? 8.916 21.460 -42.285 1.00 57.31 136 SER A O 1
ATOM 1026 N N . ASP A 1 137 ? 11.028 22.081 -41.811 1.00 43.53 137 ASP A N 1
ATOM 1027 C CA . ASP A 1 137 ? 11.014 23.293 -42.627 1.00 43.53 137 ASP A CA 1
ATOM 1028 C C . ASP A 1 137 ? 12.376 23.458 -43.316 1.00 43.53 137 ASP A C 1
ATOM 1030 O O . ASP A 1 137 ? 13.279 24.166 -42.874 1.00 43.53 137 ASP A O 1
ATOM 1034 N N . ARG A 1 138 ? 12.555 22.697 -44.403 1.00 54.97 138 ARG A N 1
ATOM 1035 C CA . ARG A 1 138 ? 13.487 23.083 -45.462 1.00 54.97 138 ARG A CA 1
ATOM 1036 C C . ARG A 1 138 ? 12.802 24.216 -46.211 1.00 54.97 138 ARG A C 1
ATOM 1038 O O . ARG A 1 138 ? 12.026 23.917 -47.109 1.00 54.97 138 ARG A O 1
ATOM 1045 N N . THR A 1 139 ? 13.071 25.463 -45.836 1.00 55.78 139 THR A N 1
ATOM 1046 C CA . THR A 1 139 ? 13.256 26.622 -46.734 1.00 55.78 139 THR A CA 1
ATOM 1047 C C . THR A 1 139 ? 13.587 27.850 -45.882 1.00 55.78 139 THR A C 1
ATOM 1049 O O . THR A 1 139 ? 12.702 28.624 -45.546 1.00 55.78 139 THR A O 1
ATOM 1052 N N . ARG A 1 140 ? 14.862 28.046 -45.535 1.00 51.78 140 ARG A N 1
ATOM 1053 C CA . ARG A 1 140 ? 15.625 29.275 -45.834 1.00 51.78 140 ARG A CA 1
ATOM 1054 C C . ARG A 1 140 ? 17.050 29.091 -45.330 1.00 51.78 140 ARG A C 1
ATOM 1056 O O . ARG A 1 140 ? 17.251 28.644 -44.208 1.00 51.78 140 ARG A O 1
ATOM 1063 N N . GLY A 1 141 ? 17.996 29.337 -46.226 1.00 57.03 141 GLY A N 1
ATOM 1064 C CA . GLY A 1 141 ? 19.391 28.966 -46.075 1.00 57.03 141 GLY A CA 1
ATOM 1065 C C . GLY A 1 141 ? 20.083 29.607 -44.883 1.00 57.03 141 GLY A C 1
ATOM 1066 O O . GLY A 1 141 ? 19.926 30.796 -44.629 1.00 57.03 141 GLY A O 1
ATOM 1067 N N . ASP A 1 142 ? 20.892 28.783 -44.235 1.00 63.66 142 ASP A N 1
ATOM 1068 C CA . ASP A 1 142 ? 22.202 29.194 -43.756 1.00 63.66 142 ASP A CA 1
ATOM 1069 C C . ASP A 1 142 ? 23.113 27.963 -43.858 1.00 63.66 142 ASP A C 1
ATOM 1071 O O . ASP A 1 142 ? 23.340 27.215 -42.907 1.00 63.66 142 ASP A O 1
ATOM 1075 N N . VAL A 1 143 ? 23.485 27.637 -45.099 1.00 67.25 143 VAL A N 1
ATOM 1076 C CA . VAL A 1 143 ? 24.541 26.661 -45.370 1.00 67.25 143 VAL A CA 1
ATOM 1077 C C . VAL A 1 143 ? 25.817 27.479 -45.419 1.00 67.25 143 VAL A C 1
ATOM 1079 O O . VAL A 1 143 ? 26.073 28.166 -46.403 1.00 67.25 143 VAL A O 1
ATOM 1082 N N . VAL A 1 144 ? 26.576 27.449 -44.329 1.00 68.56 144 VAL A N 1
ATOM 1083 C CA . VAL A 1 144 ? 27.936 27.981 -44.316 1.00 68.56 144 VAL A CA 1
ATOM 1084 C C . VAL A 1 144 ? 28.811 26.958 -45.030 1.00 68.56 144 VAL A C 1
ATOM 1086 O O . VAL A 1 144 ? 29.082 25.876 -44.507 1.00 68.56 144 VAL A O 1
ATOM 1089 N N . GLU A 1 145 ? 29.172 27.283 -46.265 1.00 69.62 145 GLU A N 1
ATOM 1090 C CA . GLU A 1 145 ? 30.116 26.530 -47.080 1.00 69.62 145 GLU A CA 1
ATOM 1091 C C . GLU A 1 145 ? 31.519 26.701 -46.487 1.00 69.62 145 GLU A C 1
ATOM 1093 O O . GLU A 1 145 ? 32.009 27.817 -46.320 1.00 69.62 145 GLU A O 1
ATOM 1098 N N . GLY A 1 146 ? 32.128 25.590 -46.070 1.00 74.25 146 GLY A N 1
ATOM 1099 C CA . GLY A 1 146 ? 33.490 25.586 -45.551 1.00 74.25 146 GLY A CA 1
ATOM 1100 C C . GLY A 1 146 ? 34.484 25.684 -46.701 1.00 74.25 146 GLY A C 1
ATOM 1101 O O . GLY A 1 146 ? 34.493 24.825 -47.579 1.00 74.25 146 GLY A O 1
ATOM 1102 N N . GLU A 1 147 ? 35.322 26.714 -46.684 1.00 76.06 147 GLU A N 1
ATOM 1103 C CA . GLU A 1 147 ? 36.457 26.846 -47.592 1.00 76.06 147 GLU A CA 1
ATOM 1104 C C . GLU A 1 147 ? 37.532 25.816 -47.218 1.00 76.06 147 GLU A C 1
ATOM 1106 O O . GLU A 1 147 ? 38.014 25.777 -46.082 1.00 76.06 147 GLU A O 1
ATOM 1111 N N . VAL A 1 148 ? 37.885 24.947 -48.167 1.00 75.69 148 VAL A N 1
ATOM 1112 C CA . VAL A 1 148 ? 38.997 24.006 -48.011 1.00 75.69 148 VAL A CA 1
ATOM 1113 C C . VAL A 1 148 ? 40.276 24.760 -48.351 1.00 75.69 148 VAL A C 1
ATOM 1115 O O . VAL A 1 148 ? 40.572 24.993 -49.518 1.00 75.69 148 VAL A O 1
ATOM 1118 N N . VAL A 1 149 ? 41.019 25.161 -47.320 1.00 77.44 149 VAL A N 1
ATOM 1119 C CA . VAL A 1 149 ? 42.385 25.665 -47.483 1.00 77.44 14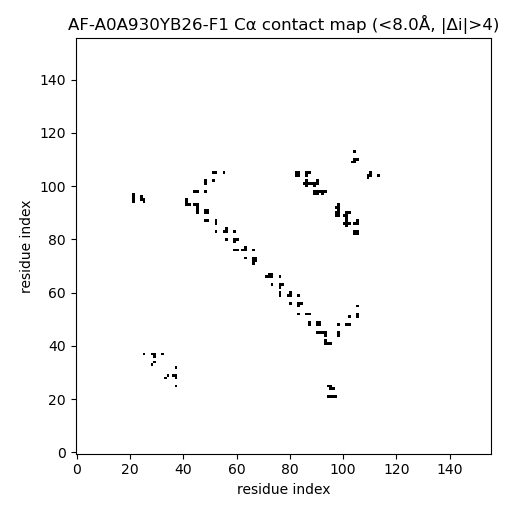9 VAL A CA 1
ATOM 1120 C C . VAL A 1 149 ? 43.278 24.464 -47.778 1.00 77.44 149 VAL A C 1
ATOM 1122 O O . VAL A 1 149 ? 43.525 23.641 -46.892 1.00 77.44 149 VAL A O 1
ATOM 1125 N N . ASP A 1 150 ? 43.734 24.347 -49.024 1.00 77.94 150 ASP A N 1
ATOM 1126 C CA . ASP A 1 150 ? 44.783 23.394 -49.376 1.00 77.94 150 ASP A CA 1
ATOM 1127 C C . ASP A 1 150 ? 46.062 23.764 -48.607 1.00 77.94 150 ASP A C 1
ATOM 1129 O O . ASP A 1 150 ? 46.474 24.929 -48.629 1.00 77.94 150 ASP A O 1
ATOM 1133 N N . PRO A 1 151 ? 46.704 22.817 -47.900 1.00 71.25 151 PRO A N 1
ATOM 1134 C CA . PRO A 1 151 ? 47.987 23.086 -47.277 1.00 71.25 151 PRO A CA 1
ATOM 1135 C C . PRO A 1 151 ? 49.008 23.366 -48.380 1.00 71.25 151 PRO A C 1
ATOM 1137 O O . PRO A 1 151 ? 49.302 22.500 -49.207 1.00 71.25 151 PRO A O 1
ATOM 1140 N N . GLU A 1 152 ? 49.521 24.596 -48.386 1.00 70.81 152 GLU A N 1
ATOM 1141 C CA . GLU A 1 152 ? 50.588 25.045 -49.271 1.00 70.81 152 GLU A CA 1
ATOM 1142 C C . GLU A 1 152 ? 51.742 24.038 -49.201 1.00 70.81 152 GLU A C 1
ATOM 1144 O O . GLU A 1 152 ? 52.286 23.729 -48.135 1.00 70.81 152 GLU A O 1
ATOM 1149 N N . LYS A 1 153 ? 52.029 23.432 -50.354 1.00 65.69 153 LYS A N 1
ATOM 1150 C CA . LYS A 1 153 ? 53.067 22.422 -50.511 1.00 65.69 153 LYS A CA 1
ATOM 1151 C C . LYS A 1 153 ? 54.408 23.092 -50.181 1.00 65.69 153 LYS A C 1
ATOM 1153 O O . LYS A 1 153 ? 54.698 24.114 -50.797 1.00 65.69 153 LYS A O 1
ATOM 1158 N N . PRO A 1 154 ? 55.213 22.561 -49.245 1.00 66.25 154 PRO A N 1
ATOM 1159 C CA . PRO A 1 154 ? 56.515 23.144 -48.960 1.00 66.25 154 PRO A CA 1
ATOM 1160 C C . PRO A 1 154 ? 57.366 23.043 -50.228 1.00 66.25 154 PRO A C 1
ATOM 1162 O O . PRO A 1 154 ? 57.517 21.953 -50.785 1.00 66.25 154 PRO A O 1
ATOM 1165 N N . GLU A 1 155 ? 57.835 24.189 -50.716 1.00 65.50 155 GLU A N 1
ATOM 1166 C CA . GLU A 1 155 ? 58.838 24.249 -51.775 1.00 65.50 155 GLU A CA 1
ATOM 1167 C C . GLU A 1 155 ? 60.170 23.735 -51.206 1.00 65.50 155 GLU A C 1
ATOM 1169 O O . GLU A 1 155 ? 60.543 24.094 -50.085 1.00 65.50 155 GLU A O 1
ATOM 1174 N N . ASP A 1 156 ? 60.809 22.833 -51.956 1.00 60.38 156 ASP A N 1
ATOM 1175 C CA . ASP A 1 156 ? 62.086 22.183 -51.625 1.00 60.38 156 ASP A CA 1
ATOM 1176 C C . ASP A 1 156 ? 63.256 23.179 -51.490 1.00 60.38 156 ASP A C 1
ATOM 1178 O O . ASP A 1 156 ? 63.336 24.131 -52.304 1.00 60.38 156 ASP A O 1
#

Sequence (156 aa):
MSRRRHVGLILALLFVVLPLVEVYVIVQVGQVIGAFWTITLLVVDSVLGAMIVRREGARAWRALVETLSAGRLPARELADGGLVLIGGTLLLTPGFVTDAFGALLVLPVTRPLFRGALTEIVAARIASPRARRPGSDRTRGDVVEGEVVDPEKPED

Foldseek 3Di:
DVVVVVVVVVVVCCVVVVVVVQVVVLVVVCVVPNNVVSVVVLVVLLVVLLVLLVVQLVVLVVQQVVCVVVVHDPPVSVVSNVLSVVLSVQSNPRGPVSSVVSCCSSDPVNCVVVVVVVCVVVCVVVPPPPDDDPDDDPDDDDDPDDDDDDPDDDDD

Secondary structure (DSSP, 8-state):
-HHHHHHHHHHHHHHHHHHHHHHHHHHHHHHHH-HHHHHHHHHHHHHHHHHHHHHHHHHHHHHHHHHHHTT---HHHHHHHHHHHHHHHHHTS--HHHHHHHHHHH-TTTHHHHHHHHHHHHHHHHS--SS--------S----PPP----PPPP-

pLDDT: mean 74.93, std 13.6, range [40.84, 91.62]

Radius of gyration: 27.87 Å; Cα contacts (8 Å, |Δi|>4): 92; chains: 1; bounding box: 81×43×74 Å

Nearest PDB structures (foldseek):
  3g6b-assembly1_B  TM=2.574E-01  e=7.575E+00  Thermotoga maritima

Solvent-accessible surface area (backbone atoms only — not comparable to full-atom values): 8968 Å² total; per-residue (Å²): 125,61,72,64,54,51,52,52,51,50,52,54,47,49,66,54,50,51,58,54,52,38,54,51,50,53,50,54,48,22,72,75,69,31,58,71,56,44,53,49,47,43,52,52,49,29,52,52,36,49,52,51,34,55,53,53,42,53,48,28,51,49,52,32,52,52,33,48,74,69,75,44,86,46,70,66,32,52,52,51,36,49,39,31,52,55,18,36,56,33,13,67,44,73,31,79,60,43,32,53,54,11,48,51,52,54,37,76,86,42,40,72,67,51,48,54,58,51,51,51,56,50,44,59,61,68,64,49,81,85,82,78,83,91,70,86,80,92,80,78,88,84,79,83,79,80,82,82,78,76,79,79,75,83,81,130